Protein AF-A0A7H0LFC8-F1 (afdb_monomer)

Organism: NCBI:txid653931

Mean predicted aligned error: 14.19 Å

Solvent-accessible surface area (backbone atoms only — not comparable to full-atom values): 5884 Å² total; per-residue (Å²): 144,78,85,79,74,82,67,62,91,52,60,49,97,86,68,46,33,58,58,62,57,51,60,75,41,47,68,62,52,52,54,52,33,53,51,39,54,73,37,84,89,46,50,69,69,54,24,52,52,31,52,51,59,52,48,38,67,78,74,46,69,83,77,84,80,72,78,71,70,98,61,77,78,70,42,67,67,56,53,50,49,53,51,51,48,52,66,72,69,51,83,74,135

pLDDT: mean 81.32, std 16.07, range [40.59, 98.25]

Sequence (93 aa):
MTSKRARSRRTTADGRTIADIAIGHTEKALGALTAIIDRTESSDAAKVSAATAILDRAWGRPGQFLDEPDGEEDDLATLLAAARQRVLQGREP

Structure (mmCIF, N/CA/C/O backbone):
data_AF-A0A7H0LFC8-F1
#
_entry.id   AF-A0A7H0LFC8-F1
#
loop_
_atom_site.group_PDB
_atom_site.id
_atom_site.type_symbol
_atom_site.label_atom_id
_atom_site.label_alt_id
_atom_site.label_comp_id
_atom_site.label_asym_id
_atom_site.label_entity_id
_atom_site.label_seq_id
_atom_site.pdbx_PDB_ins_code
_atom_site.Cartn_x
_atom_site.Cartn_y
_atom_site.Cartn_z
_atom_site.occupancy
_atom_site.B_iso_or_equiv
_atom_site.auth_seq_id
_atom_site.auth_comp_id
_atom_site.auth_asym_id
_atom_site.auth_atom_id
_atom_site.pdbx_PDB_model_num
ATOM 1 N N . MET A 1 1 ? 14.748 -3.249 -28.983 1.00 45.56 1 MET A N 1
ATOM 2 C CA . MET A 1 1 ? 13.613 -2.920 -28.091 1.00 45.56 1 MET A CA 1
ATOM 3 C C . MET A 1 1 ? 13.558 -3.918 -26.943 1.00 45.56 1 MET A C 1
ATOM 5 O O . MET A 1 1 ? 13.073 -5.022 -27.136 1.00 45.56 1 MET A O 1
ATOM 9 N N . THR A 1 2 ? 14.087 -3.566 -25.769 1.00 41.44 2 THR A N 1
ATOM 10 C CA . THR A 1 2 ? 13.648 -4.105 -24.463 1.00 41.44 2 THR A CA 1
ATOM 11 C C . THR A 1 2 ? 14.315 -3.262 -23.380 1.00 41.44 2 THR A C 1
ATOM 13 O O . THR A 1 2 ? 15.493 -3.427 -23.075 1.00 41.44 2 THR A O 1
ATOM 16 N N . SER A 1 3 ? 13.580 -2.278 -22.858 1.00 40.59 3 SER A N 1
ATOM 17 C CA . SER A 1 3 ? 14.033 -1.463 -21.731 1.00 40.59 3 SER A CA 1
ATOM 18 C C . SER A 1 3 ? 14.255 -2.377 -20.524 1.00 40.59 3 SER A C 1
ATOM 20 O O . SER A 1 3 ? 13.343 -3.066 -20.058 1.00 40.59 3 SER A O 1
ATOM 22 N N . LYS A 1 4 ? 15.506 -2.430 -20.064 1.00 43.09 4 LYS A N 1
ATOM 23 C CA . LYS A 1 4 ? 15.968 -3.200 -18.911 1.00 43.09 4 LYS A CA 1
ATOM 24 C C . LYS A 1 4 ? 15.305 -2.626 -17.659 1.00 43.09 4 LYS A C 1
ATOM 26 O O . LYS A 1 4 ? 15.816 -1.680 -17.068 1.00 43.09 4 LYS A O 1
ATOM 31 N N . ARG A 1 5 ? 14.160 -3.187 -17.253 1.00 54.62 5 ARG A N 1
ATOM 32 C CA . ARG A 1 5 ? 13.519 -2.850 -15.973 1.00 54.62 5 ARG A CA 1
ATOM 33 C C . ARG A 1 5 ? 14.555 -3.007 -14.860 1.00 54.62 5 ARG A C 1
ATOM 35 O O . ARG A 1 5 ? 15.135 -4.082 -14.692 1.00 54.62 5 ARG A O 1
ATOM 42 N N . ALA A 1 6 ? 14.805 -1.925 -14.129 1.00 55.19 6 ALA A N 1
ATOM 43 C CA . ALA A 1 6 ? 15.736 -1.894 -13.014 1.00 55.19 6 ALA A CA 1
ATOM 44 C C . ALA A 1 6 ? 15.200 -2.777 -11.874 1.00 55.19 6 ALA A C 1
ATOM 46 O O . ALA A 1 6 ? 14.474 -2.314 -10.997 1.00 55.19 6 ALA A O 1
ATOM 47 N N . ARG A 1 7 ? 15.518 -4.078 -11.898 1.00 58.69 7 ARG A N 1
ATOM 48 C CA . ARG A 1 7 ? 15.305 -4.953 -10.740 1.00 58.69 7 ARG A CA 1
ATOM 49 C C . ARG A 1 7 ? 16.139 -4.425 -9.572 1.00 58.69 7 ARG A C 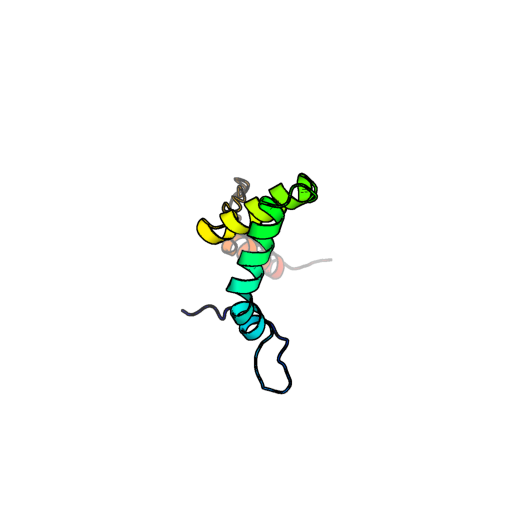1
ATOM 51 O O . ARG A 1 7 ? 17.259 -3.953 -9.770 1.00 58.69 7 ARG A O 1
ATOM 58 N N . SER A 1 8 ? 15.572 -4.477 -8.368 1.00 61.09 8 SER A N 1
ATOM 59 C CA . SER A 1 8 ? 16.228 -4.001 -7.147 1.00 61.09 8 SER A CA 1
ATOM 60 C C . SER A 1 8 ? 17.637 -4.593 -7.022 1.00 61.09 8 SER A C 1
ATOM 62 O O . SER A 1 8 ? 17.808 -5.806 -7.101 1.00 61.09 8 SER A O 1
ATOM 64 N N . ARG A 1 9 ? 18.646 -3.731 -6.824 1.00 62.41 9 ARG A N 1
ATOM 65 C CA . ARG A 1 9 ? 20.077 -4.099 -6.759 1.00 62.41 9 ARG A CA 1
ATOM 66 C C . ARG A 1 9 ? 20.458 -4.931 -5.529 1.00 62.41 9 ARG A C 1
ATOM 68 O O . ARG A 1 9 ? 21.610 -5.324 -5.402 1.00 62.41 9 ARG A O 1
ATOM 75 N N . ARG A 1 10 ? 19.528 -5.149 -4.596 1.00 74.75 10 ARG A N 1
ATOM 76 C CA . ARG A 1 10 ? 19.776 -5.919 -3.376 1.00 74.75 10 ARG A CA 1
ATOM 77 C C . ARG A 1 10 ? 19.326 -7.363 -3.583 1.00 74.75 10 ARG A C 1
ATOM 79 O O . ARG A 1 10 ? 18.147 -7.623 -3.829 1.00 74.75 10 ARG A O 1
ATOM 86 N N . THR A 1 11 ? 20.284 -8.275 -3.484 1.00 84.38 11 THR A N 1
ATOM 87 C CA . THR A 1 11 ? 20.106 -9.730 -3.542 1.00 84.38 11 THR A CA 1
ATOM 88 C C . THR A 1 11 ? 20.447 -10.337 -2.184 1.00 84.38 11 THR A C 1
ATOM 90 O O . THR A 1 11 ? 21.326 -9.830 -1.487 1.00 84.38 11 THR A O 1
ATOM 93 N N . THR A 1 12 ? 19.748 -11.397 -1.782 1.00 83.38 12 THR A N 1
ATOM 94 C CA . THR A 1 12 ? 20.078 -12.167 -0.573 1.00 83.38 12 THR A CA 1
ATOM 95 C C . THR A 1 12 ? 21.191 -13.179 -0.847 1.00 83.38 12 THR A C 1
ATOM 97 O O . THR A 1 12 ? 21.584 -13.376 -1.997 1.00 83.38 12 THR A O 1
ATOM 100 N N . ALA A 1 13 ? 21.695 -13.834 0.207 1.00 82.12 13 ALA A N 1
ATOM 101 C CA . ALA A 1 13 ? 22.698 -14.898 0.090 1.00 82.12 13 ALA A CA 1
ATOM 102 C C . ALA A 1 13 ? 22.239 -16.048 -0.830 1.00 82.12 13 ALA A C 1
ATOM 104 O O . ALA A 1 13 ? 23.050 -16.610 -1.557 1.00 82.12 13 ALA A O 1
ATOM 105 N N . ASP A 1 14 ? 20.929 -16.317 -0.878 1.00 85.56 14 ASP A N 1
ATOM 106 C CA . ASP A 1 14 ? 20.322 -17.345 -1.737 1.00 85.56 14 ASP A CA 1
ATOM 107 C C . ASP A 1 14 ? 20.107 -16.881 -3.196 1.00 85.56 14 ASP A C 1
ATOM 109 O O . ASP A 1 14 ? 19.409 -17.540 -3.964 1.00 85.56 14 ASP A O 1
ATOM 113 N N . GLY A 1 15 ? 20.605 -15.699 -3.579 1.00 86.31 15 GLY A N 1
ATOM 114 C CA . GLY A 1 15 ? 20.508 -15.158 -4.942 1.00 86.31 15 GLY A CA 1
ATOM 115 C C . GLY A 1 15 ? 19.154 -14.545 -5.328 1.00 86.31 15 GLY A C 1
ATOM 116 O O . GLY A 1 15 ? 19.029 -13.983 -6.417 1.00 86.31 15 GLY A O 1
ATOM 117 N N . ARG A 1 16 ? 18.143 -14.587 -4.450 1.00 88.75 16 ARG A N 1
ATOM 118 C CA . ARG A 1 16 ? 16.841 -13.932 -4.673 1.00 88.75 16 ARG A CA 1
ATOM 119 C C . ARG A 1 16 ? 16.969 -12.418 -4.550 1.00 88.75 16 ARG A C 1
ATOM 121 O O . ARG A 1 16 ? 17.656 -11.915 -3.660 1.00 88.75 16 ARG A O 1
ATOM 128 N N . THR A 1 17 ? 16.277 -11.668 -5.404 1.00 91.81 17 THR A N 1
ATOM 129 C CA . THR A 1 17 ? 16.176 -10.215 -5.231 1.00 91.81 17 THR A CA 1
ATOM 130 C C . THR A 1 17 ? 15.180 -9.888 -4.118 1.00 91.81 17 THR A C 1
ATOM 132 O O . THR A 1 17 ? 14.253 -10.651 -3.842 1.00 91.81 17 THR A O 1
ATOM 135 N N . ILE A 1 18 ? 15.312 -8.710 -3.504 1.00 87.81 18 ILE A N 1
ATOM 136 C CA . ILE A 1 18 ? 14.291 -8.208 -2.566 1.00 87.81 18 ILE A CA 1
ATOM 137 C C . ILE A 1 18 ? 12.899 -8.153 -3.220 1.00 87.81 18 ILE A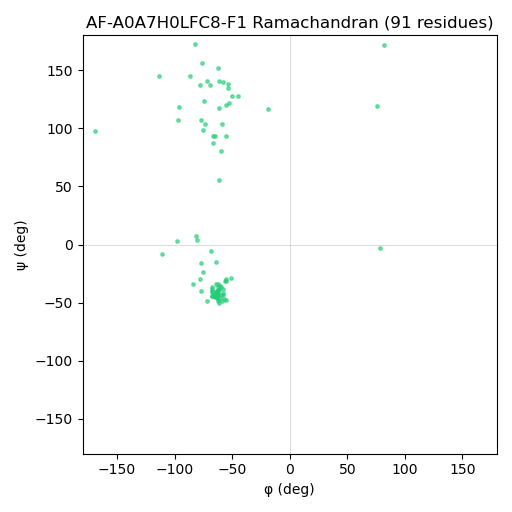 C 1
ATOM 139 O O . ILE A 1 18 ? 11.899 -8.366 -2.541 1.00 87.81 18 ILE A O 1
ATOM 143 N N . ALA A 1 19 ? 12.828 -7.912 -4.533 1.00 87.81 19 ALA A N 1
ATOM 144 C CA . ALA A 1 19 ? 11.562 -7.907 -5.260 1.00 87.81 19 ALA A CA 1
ATOM 145 C C . ALA A 1 19 ? 10.914 -9.301 -5.288 1.00 87.81 19 ALA A C 1
ATOM 147 O O . ALA A 1 19 ? 9.719 -9.411 -5.031 1.00 87.81 19 ALA A O 1
ATOM 148 N N . ASP A 1 20 ? 11.701 -10.357 -5.514 1.00 89.88 20 ASP A N 1
ATOM 149 C CA . ASP A 1 20 ? 11.201 -11.740 -5.525 1.00 89.88 20 ASP A CA 1
ATOM 150 C C . ASP A 1 20 ? 10.630 -12.132 -4.155 1.00 89.88 20 ASP A C 1
ATOM 152 O O . ASP A 1 20 ? 9.576 -12.757 -4.059 1.00 89.88 20 ASP A O 1
ATOM 156 N N . ILE A 1 21 ? 11.296 -11.706 -3.078 1.00 90.75 21 ILE A N 1
ATOM 157 C CA . ILE A 1 21 ? 10.829 -11.935 -1.705 1.00 90.75 21 ILE A CA 1
ATOM 158 C C . ILE A 1 21 ? 9.542 -11.146 -1.433 1.00 90.75 21 ILE A C 1
ATOM 160 O O . ILE A 1 21 ? 8.593 -11.691 -0.872 1.00 90.75 21 ILE A O 1
ATOM 164 N N . ALA A 1 22 ? 9.479 -9.880 -1.852 1.00 90.12 22 ALA A N 1
ATOM 165 C CA . ALA A 1 22 ? 8.302 -9.037 -1.659 1.00 90.12 22 ALA A CA 1
ATOM 166 C C . ALA A 1 22 ? 7.063 -9.583 -2.390 1.00 90.12 22 ALA A C 1
ATOM 168 O O . ALA A 1 22 ? 5.973 -9.567 -1.820 1.00 90.12 22 ALA A O 1
ATOM 169 N N . ILE A 1 23 ? 7.229 -10.119 -3.606 1.00 90.38 23 ILE A N 1
ATOM 170 C CA . ILE A 1 23 ? 6.143 -10.757 -4.367 1.00 90.38 23 ILE A CA 1
ATOM 171 C C . ILE A 1 23 ? 5.529 -11.916 -3.570 1.00 90.38 23 ILE A C 1
ATOM 173 O O . ILE A 1 23 ? 4.304 -12.011 -3.488 1.00 90.38 23 ILE A O 1
ATOM 177 N N . GLY A 1 24 ? 6.352 -12.734 -2.905 1.00 93.62 24 GLY A N 1
ATOM 178 C CA . GLY A 1 24 ? 5.879 -13.838 -2.061 1.00 93.62 24 GLY A CA 1
ATOM 179 C C . GLY A 1 24 ? 5.069 -13.404 -0.831 1.00 93.62 24 GLY A C 1
ATOM 180 O O . GLY A 1 24 ? 4.366 -14.218 -0.240 1.00 93.62 24 GLY A O 1
ATOM 181 N N . HIS A 1 25 ? 5.117 -12.126 -0.447 1.00 94.75 25 HIS A N 1
ATOM 182 C CA . HIS A 1 25 ? 4.335 -11.579 0.665 1.00 94.75 25 HIS A CA 1
ATOM 183 C C . HIS A 1 25 ? 3.051 -10.867 0.233 1.00 94.75 25 HIS A C 1
ATOM 185 O O . HIS A 1 25 ? 2.342 -10.346 1.094 1.00 94.75 25 HIS A O 1
ATOM 191 N N . THR A 1 26 ? 2.728 -10.851 -1.063 1.00 93.62 26 THR A N 1
ATOM 192 C CA . THR A 1 26 ? 1.587 -10.091 -1.596 1.00 93.62 26 THR A CA 1
ATOM 193 C C . THR A 1 26 ? 0.270 -10.455 -0.911 1.00 93.62 26 THR A C 1
ATOM 195 O O . THR A 1 26 ? -0.434 -9.560 -0.451 1.00 93.62 26 THR A O 1
ATOM 198 N N . GLU A 1 27 ? -0.037 -11.747 -0.763 1.00 95.38 27 GLU A N 1
ATOM 199 C CA . GLU A 1 27 ? -1.277 -12.201 -0.112 1.00 95.38 27 GLU A CA 1
ATOM 200 C C . GLU A 1 27 ? -1.349 -11.777 1.358 1.00 95.38 27 GLU A C 1
ATOM 202 O O . GLU A 1 27 ? -2.356 -11.234 1.810 1.00 95.38 27 GLU A O 1
ATOM 207 N N . LYS A 1 28 ? -0.249 -11.947 2.103 1.00 97.31 28 LYS A N 1
ATOM 208 C CA . LYS A 1 28 ? -0.168 -11.528 3.508 1.00 97.31 28 LYS A CA 1
ATOM 209 C C . LYS A 1 28 ? -0.323 -10.014 3.655 1.00 97.31 28 LYS A C 1
ATOM 211 O O . LYS A 1 28 ? -0.978 -9.554 4.586 1.00 97.31 28 LYS A O 1
ATOM 216 N N . ALA A 1 29 ? 0.279 -9.243 2.752 1.00 96.00 29 ALA A N 1
ATOM 217 C CA . ALA A 1 29 ? 0.158 -7.793 2.741 1.00 96.00 29 ALA A CA 1
ATOM 218 C C . ALA A 1 29 ? -1.284 -7.359 2.441 1.00 96.00 29 ALA A C 1
ATOM 220 O O . ALA A 1 29 ? -1.808 -6.505 3.148 1.00 96.00 29 ALA A O 1
ATOM 221 N N . LEU A 1 30 ? -1.944 -7.979 1.458 1.00 95.94 30 LEU A N 1
ATOM 222 C CA . LEU A 1 30 ? -3.357 -7.731 1.152 1.00 95.94 30 LEU A CA 1
ATOM 223 C C . LEU A 1 30 ? -4.254 -8.029 2.356 1.00 95.94 30 LEU A C 1
ATOM 225 O O . LEU A 1 30 ? -5.037 -7.166 2.738 1.00 95.94 30 LEU A O 1
ATOM 229 N N . GLY A 1 31 ? -4.078 -9.188 3.000 1.00 97.44 31 GLY A N 1
ATOM 230 C CA . GLY A 1 31 ? -4.830 -9.551 4.204 1.00 97.44 31 GLY A CA 1
ATOM 231 C C . GLY A 1 31 ? -4.614 -8.586 5.374 1.00 97.44 31 GLY A C 1
ATOM 232 O O . GLY A 1 31 ? -5.543 -8.291 6.121 1.00 97.44 31 GLY A O 1
ATOM 233 N N . ALA A 1 32 ? -3.401 -8.048 5.528 1.00 97.62 32 ALA A N 1
ATOM 234 C CA . ALA A 1 32 ? -3.129 -7.027 6.536 1.00 97.62 32 ALA A CA 1
ATOM 235 C C . ALA A 1 32 ? -3.842 -5.699 6.227 1.00 97.62 32 ALA A C 1
ATOM 237 O O . ALA A 1 32 ? -4.358 -5.062 7.142 1.00 97.62 32 ALA A O 1
ATOM 238 N N . LEU A 1 33 ? -3.896 -5.285 4.956 1.00 97.00 33 LEU A N 1
ATOM 239 C CA . LEU A 1 33 ? -4.577 -4.055 4.545 1.00 97.00 33 LEU A CA 1
ATOM 240 C C . LEU A 1 33 ? -6.096 -4.153 4.731 1.00 97.00 33 LEU A C 1
ATOM 242 O O . LEU A 1 33 ? -6.685 -3.228 5.285 1.00 97.00 33 LEU A O 1
ATOM 246 N N . THR A 1 34 ? -6.728 -5.265 4.343 1.00 97.69 34 THR A N 1
ATOM 247 C CA . THR A 1 34 ? -8.164 -5.477 4.602 1.00 97.69 34 THR A CA 1
ATOM 248 C C . THR A 1 34 ? -8.461 -5.534 6.095 1.00 97.69 34 THR A C 1
ATOM 250 O O . THR A 1 34 ? -9.379 -4.863 6.553 1.00 97.69 34 THR A O 1
ATOM 253 N N . ALA A 1 35 ? -7.618 -6.203 6.886 1.00 98.00 35 ALA A N 1
ATOM 254 C CA . ALA A 1 35 ? -7.775 -6.204 8.338 1.00 98.00 35 ALA A CA 1
ATOM 255 C C . ALA A 1 35 ? -7.706 -4.791 8.947 1.00 98.00 35 ALA A C 1
ATOM 257 O O . ALA A 1 35 ? -8.429 -4.512 9.898 1.00 98.00 35 ALA A O 1
ATOM 258 N N . ILE A 1 36 ? -6.864 -3.888 8.426 1.00 98.12 36 ILE A N 1
ATOM 259 C CA . ILE A 1 36 ? -6.815 -2.487 8.886 1.00 98.12 36 ILE A CA 1
ATOM 260 C C . ILE A 1 36 ? -8.138 -1.768 8.607 1.00 98.12 36 ILE A C 1
ATOM 262 O O . ILE A 1 36 ? -8.592 -1.016 9.470 1.00 98.12 36 ILE A O 1
ATOM 266 N N . ILE A 1 37 ? -8.742 -2.002 7.437 1.00 97.69 37 ILE A N 1
ATOM 267 C CA . ILE A 1 37 ? -10.025 -1.407 7.031 1.00 97.69 37 ILE A CA 1
ATOM 268 C C . ILE A 1 37 ? -11.158 -1.874 7.956 1.00 97.69 37 ILE A C 1
ATOM 270 O O . ILE A 1 37 ? -11.930 -1.041 8.429 1.00 97.69 37 ILE A O 1
ATOM 274 N N . ASP A 1 38 ? -11.212 -3.173 8.262 1.00 97.38 38 ASP A N 1
ATOM 275 C CA . ASP A 1 38 ? -12.299 -3.786 9.041 1.00 97.38 38 ASP A CA 1
ATOM 276 C C . ASP A 1 38 ? -12.218 -3.490 10.550 1.00 97.38 38 ASP A C 1
ATOM 278 O O . ASP A 1 38 ? -13.217 -3.544 11.269 1.00 97.38 38 ASP A O 1
ATOM 282 N N . ARG A 1 39 ? -11.023 -3.176 11.054 1.00 97.12 39 ARG A N 1
ATOM 283 C CA . ARG A 1 39 ? -10.767 -2.923 12.476 1.00 97.12 39 ARG A CA 1
ATOM 284 C 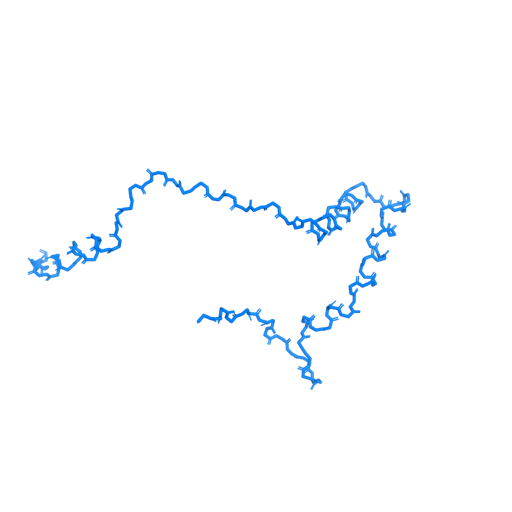C . ARG A 1 39 ? -11.298 -1.571 12.931 1.00 97.12 39 ARG A C 1
ATOM 286 O O . ARG A 1 39 ? -10.878 -0.518 12.447 1.00 97.12 39 ARG A O 1
ATOM 293 N N . THR A 1 40 ? -12.156 -1.581 13.945 1.00 94.25 40 THR A N 1
ATOM 294 C CA . THR A 1 40 ? -12.716 -0.360 14.541 1.00 94.25 40 THR A CA 1
ATOM 295 C C . THR A 1 40 ? -11.654 0.520 15.196 1.00 94.25 40 THR A C 1
ATOM 297 O O . THR A 1 40 ? -11.762 1.740 15.128 1.00 94.25 40 THR A O 1
ATOM 300 N N . GLU A 1 41 ? -10.617 -0.087 15.773 1.00 96.69 41 GLU A N 1
ATOM 301 C CA . GLU A 1 41 ? -9.532 0.578 16.499 1.00 96.69 41 GLU A CA 1
ATOM 302 C C . GLU A 1 41 ? -8.494 1.252 15.592 1.00 96.69 41 GLU A C 1
ATOM 304 O O . GLU A 1 41 ? -7.702 2.072 16.060 1.00 96.69 41 GLU A O 1
ATOM 309 N N . SER A 1 42 ? -8.480 0.918 14.299 1.00 96.38 42 SER A N 1
ATOM 310 C CA . SER A 1 42 ? -7.594 1.566 13.335 1.00 96.38 42 SER A CA 1
ATOM 311 C C . SER A 1 42 ? -8.027 3.014 13.118 1.00 96.38 42 SER A C 1
ATOM 313 O O . SER A 1 42 ? -9.216 3.294 12.944 1.00 96.38 42 SER A O 1
ATOM 315 N N . SER A 1 43 ? -7.061 3.934 13.069 1.00 98.06 43 SER A N 1
ATOM 316 C CA . SER A 1 43 ? -7.347 5.337 12.767 1.00 98.06 43 SER A CA 1
ATOM 317 C C . SER A 1 43 ? -7.933 5.502 11.365 1.00 98.06 43 SER A C 1
ATOM 319 O O . SER A 1 43 ? -7.611 4.744 10.444 1.00 98.06 43 SER A O 1
ATOM 321 N N . ASP A 1 44 ? -8.745 6.539 11.175 1.00 97.62 44 ASP A N 1
ATOM 322 C CA . ASP A 1 44 ? -9.365 6.825 9.877 1.00 97.62 44 ASP A CA 1
ATOM 323 C C . ASP A 1 44 ? -8.312 7.024 8.780 1.00 97.62 44 ASP A C 1
ATOM 325 O O . ASP A 1 44 ? -8.444 6.498 7.676 1.00 97.62 44 ASP A O 1
ATOM 329 N N . ALA A 1 45 ? -7.197 7.682 9.110 1.00 97.94 45 ALA A N 1
ATOM 330 C CA . ALA A 1 45 ? -6.068 7.842 8.198 1.00 97.94 45 ALA A CA 1
ATOM 331 C C . ALA A 1 45 ? -5.442 6.496 7.783 1.00 97.94 45 ALA A C 1
ATOM 333 O O . ALA A 1 45 ? -5.085 6.318 6.617 1.00 97.94 45 ALA A O 1
ATOM 334 N N . ALA A 1 46 ? -5.325 5.532 8.706 1.00 97.75 46 ALA A N 1
ATOM 335 C CA . ALA A 1 46 ? -4.803 4.203 8.394 1.00 97.75 46 ALA A CA 1
ATOM 336 C C . ALA A 1 46 ? -5.755 3.424 7.474 1.00 97.75 46 ALA A C 1
ATOM 338 O O . ALA A 1 46 ? -5.297 2.804 6.514 1.00 97.75 46 ALA A O 1
ATOM 339 N N . LYS A 1 47 ? -7.068 3.512 7.718 1.00 98.25 47 LYS A N 1
ATOM 340 C CA . LYS A 1 47 ? -8.103 2.894 6.873 1.00 98.25 47 LYS A CA 1
ATOM 341 C C . LYS A 1 47 ? -8.092 3.466 5.457 1.00 98.25 47 LYS A C 1
ATOM 343 O O . LYS A 1 47 ? -8.035 2.702 4.498 1.00 98.25 47 LYS A O 1
ATOM 348 N N . VAL A 1 48 ? -8.071 4.795 5.323 1.00 97.56 48 VAL A N 1
ATOM 349 C CA . VAL A 1 48 ? -7.991 5.477 4.019 1.00 97.56 48 VAL A CA 1
ATOM 350 C C . VAL A 1 48 ? -6.708 5.091 3.286 1.00 97.56 48 VAL A C 1
ATOM 352 O O . VAL A 1 48 ? -6.755 4.733 2.113 1.00 97.56 48 VAL A O 1
ATOM 355 N N . SER A 1 49 ? -5.566 5.096 3.979 1.00 97.25 49 SER A N 1
ATOM 356 C CA . SER A 1 49 ? -4.283 4.690 3.396 1.00 97.25 49 SER A CA 1
ATOM 357 C C . SER A 1 49 ? -4.313 3.240 2.897 1.00 97.25 49 SER A C 1
ATOM 359 O O . SER A 1 49 ? -3.879 2.959 1.777 1.00 97.25 49 SER A O 1
ATOM 361 N N . ALA A 1 50 ? -4.885 2.323 3.684 1.00 97.38 50 ALA A N 1
ATOM 362 C CA . ALA A 1 50 ? -5.022 0.924 3.301 1.00 97.38 50 ALA A CA 1
ATOM 363 C C . ALA A 1 50 ? -5.955 0.738 2.095 1.00 97.38 50 ALA A C 1
ATOM 365 O O . ALA A 1 50 ? -5.598 0.025 1.155 1.00 97.38 50 ALA A O 1
ATOM 366 N N . ALA A 1 51 ? -7.101 1.421 2.081 1.00 96.44 51 ALA A N 1
ATOM 367 C CA . ALA A 1 51 ? -8.048 1.384 0.972 1.00 96.44 51 ALA A CA 1
ATOM 368 C C . ALA A 1 51 ? -7.421 1.910 -0.328 1.00 96.44 51 ALA A C 1
ATOM 370 O O . ALA A 1 51 ? -7.430 1.207 -1.340 1.00 96.44 51 ALA A O 1
ATOM 371 N N . THR A 1 52 ? -6.786 3.085 -0.294 1.00 95.62 52 THR A N 1
ATOM 372 C CA . THR A 1 52 ? -6.070 3.653 -1.449 1.00 95.62 52 THR A CA 1
ATOM 373 C C . THR A 1 52 ? -4.983 2.705 -1.949 1.00 95.62 52 THR A C 1
ATOM 375 O O . THR A 1 52 ? -4.878 2.459 -3.146 1.00 95.62 52 THR A O 1
ATOM 378 N N . ALA A 1 53 ? -4.210 2.095 -1.044 1.00 95.00 53 ALA A N 1
ATOM 379 C CA . ALA A 1 53 ? -3.162 1.150 -1.412 1.00 95.00 53 ALA A CA 1
ATOM 380 C C . ALA A 1 53 ? -3.698 -0.107 -2.130 1.00 95.00 53 ALA A C 1
ATOM 382 O O . ALA A 1 53 ? -2.999 -0.651 -2.991 1.00 95.00 53 ALA A O 1
ATOM 383 N N . ILE A 1 54 ? -4.896 -0.587 -1.785 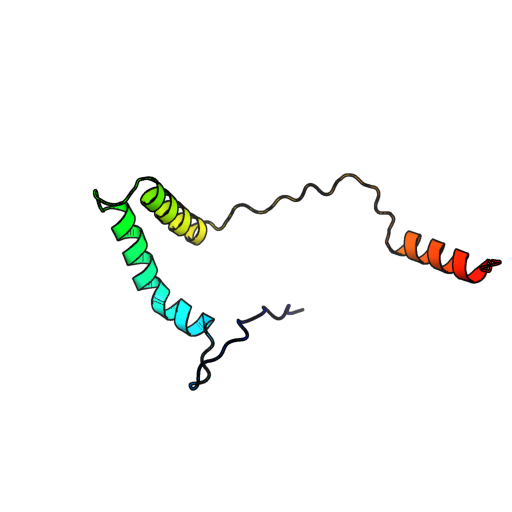1.00 94.69 54 ILE A N 1
ATOM 384 C CA . ILE A 1 54 ? -5.554 -1.701 -2.486 1.00 94.69 54 ILE A CA 1
ATOM 385 C C . ILE A 1 54 ? -6.035 -1.245 -3.869 1.00 94.69 54 ILE A C 1
ATOM 387 O O . ILE A 1 54 ? -5.742 -1.905 -4.867 1.00 94.69 54 ILE A O 1
ATOM 391 N N . LEU A 1 55 ? -6.727 -0.106 -3.942 1.00 94.00 55 LEU A N 1
ATOM 392 C CA . LEU A 1 55 ? -7.304 0.411 -5.187 1.00 94.00 55 LEU A CA 1
ATOM 393 C C . LEU A 1 55 ? -6.229 0.752 -6.227 1.00 94.00 55 LEU A C 1
ATOM 395 O O . LEU A 1 55 ? -6.342 0.318 -7.373 1.00 94.00 55 LEU A O 1
ATOM 399 N N . ASP A 1 56 ? -5.146 1.410 -5.805 1.00 92.25 56 ASP A N 1
ATOM 400 C CA . ASP A 1 56 ? -3.979 1.729 -6.641 1.00 92.25 56 ASP A CA 1
ATOM 401 C C . ASP A 1 56 ? -3.371 0.479 -7.303 1.00 92.25 56 ASP A C 1
ATOM 403 O O . ASP A 1 56 ? -2.760 0.565 -8.367 1.00 92.25 56 ASP A O 1
ATOM 407 N N . ARG A 1 57 ? -3.489 -0.696 -6.668 1.00 88.75 57 ARG A N 1
ATOM 408 C CA . ARG A 1 57 ? -2.961 -1.961 -7.205 1.00 88.75 57 ARG A CA 1
ATOM 409 C C . ARG A 1 57 ? -3.914 -2.630 -8.188 1.00 88.75 57 ARG A C 1
ATOM 411 O O . ARG A 1 57 ? -3.438 -3.272 -9.117 1.00 88.75 57 ARG A O 1
ATOM 418 N N . ALA A 1 58 ? -5.223 -2.501 -7.978 1.00 89.19 58 ALA A N 1
ATOM 419 C CA . ALA A 1 58 ? -6.236 -3.088 -8.853 1.00 89.19 58 ALA A CA 1
ATOM 420 C C . ALA A 1 58 ? -6.418 -2.280 -10.146 1.00 89.19 58 ALA A C 1
ATOM 422 O O . ALA A 1 58 ? -6.554 -2.857 -11.221 1.00 89.19 58 ALA A O 1
ATOM 423 N N . TRP A 1 59 ? -6.385 -0.951 -10.035 1.00 89.00 59 TRP A N 1
ATOM 424 C CA . TRP A 1 59 ? -6.704 -0.035 -11.133 1.00 89.00 59 TRP A CA 1
ATOM 425 C C . TRP A 1 59 ? -5.492 0.745 -11.649 1.00 89.00 59 TRP A C 1
ATOM 427 O O . TRP A 1 59 ? -5.576 1.404 -12.683 1.00 89.00 59 TRP A O 1
ATOM 437 N N . GLY A 1 60 ? -4.352 0.641 -10.964 1.00 84.69 60 GLY A N 1
ATOM 438 C CA . GLY A 1 60 ? -3.192 1.487 -11.216 1.00 84.69 60 GLY A CA 1
ATOM 439 C C . GLY A 1 60 ? -3.313 2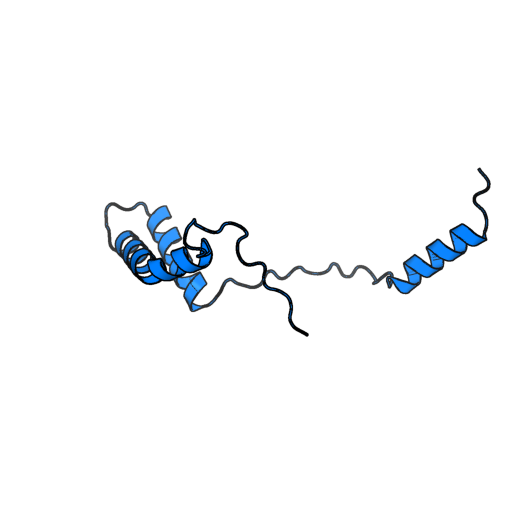.845 -10.523 1.00 84.69 60 GLY A C 1
ATOM 440 O O . GLY A 1 60 ? -4.353 3.206 -9.975 1.00 84.69 60 GLY A O 1
ATOM 441 N N . ARG A 1 61 ? -2.220 3.612 -10.551 1.00 80.44 61 ARG A N 1
ATOM 442 C CA . ARG A 1 61 ? -2.239 5.023 -10.153 1.00 80.44 61 ARG A CA 1
ATOM 443 C C . ARG A 1 61 ? -2.622 5.892 -11.345 1.00 80.44 61 ARG A C 1
ATOM 445 O O . ARG A 1 61 ? -2.195 5.572 -12.457 1.00 80.44 61 ARG A O 1
ATOM 452 N N . PRO A 1 62 ? -3.361 6.994 -11.128 1.00 79.56 62 PRO A N 1
ATOM 453 C CA . PRO A 1 62 ? -3.582 7.973 -12.182 1.00 79.56 62 PRO A CA 1
ATOM 454 C C . PRO A 1 62 ? -2.233 8.410 -12.761 1.00 79.56 62 PRO A C 1
ATOM 456 O O . PRO A 1 62 ? -1.271 8.637 -12.019 1.00 79.56 62 PRO A O 1
ATOM 459 N N . GLY A 1 63 ? -2.155 8.465 -14.092 1.00 79.44 63 GLY A N 1
ATOM 460 C CA . GLY A 1 63 ? -0.958 8.922 -14.787 1.00 79.44 63 GLY A CA 1
ATOM 461 C C . GLY A 1 63 ? -0.601 10.338 -14.344 1.00 79.44 63 GLY A C 1
ATOM 462 O O . GLY A 1 63 ? -1.484 11.169 -14.141 1.00 79.44 63 GLY A O 1
ATOM 463 N N . GLN A 1 64 ? 0.692 10.612 -14.171 1.00 81.81 64 GLN A N 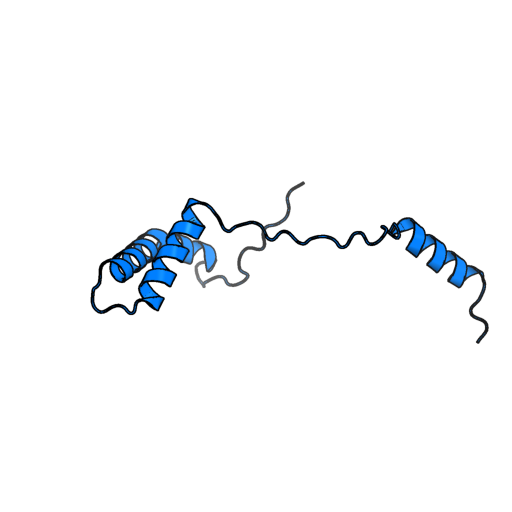1
ATOM 464 C CA . GLN A 1 64 ? 1.141 11.990 -14.021 1.00 81.81 64 GLN A CA 1
ATOM 465 C C . GLN A 1 64 ? 1.059 12.643 -15.396 1.00 81.81 64 GLN A C 1
ATOM 467 O O . GLN A 1 64 ? 1.887 12.369 -16.261 1.00 81.81 64 GLN A O 1
ATOM 472 N N . PHE A 1 65 ? 0.036 13.466 -15.596 1.00 77.94 65 PHE A N 1
ATOM 473 C CA . PHE A 1 65 ? 0.009 14.401 -16.707 1.00 77.94 65 PHE A CA 1
ATOM 474 C C . PHE A 1 65 ? 0.971 15.526 -16.337 1.00 77.94 65 PHE A C 1
ATOM 476 O O . PHE A 1 65 ? 0.675 16.365 -15.490 1.00 77.94 65 PHE A O 1
ATOM 483 N N . LEU A 1 66 ? 2.185 15.448 -16.873 1.00 79.12 66 LEU A N 1
ATOM 484 C CA . LEU A 1 66 ? 3.021 16.626 -16.995 1.00 79.12 66 LEU A CA 1
ATOM 485 C C . LEU A 1 66 ? 2.434 17.370 -18.184 1.00 79.12 66 LEU A C 1
ATOM 487 O O . LEU A 1 66 ? 2.554 16.889 -19.309 1.00 79.12 66 LEU A O 1
ATOM 491 N N . ASP A 1 67 ? 1.749 18.479 -17.921 1.00 66.75 67 ASP A N 1
ATOM 492 C CA . ASP A 1 67 ? 1.551 19.474 -18.963 1.00 66.75 67 ASP A CA 1
ATOM 493 C C . ASP A 1 67 ? 2.967 19.887 -19.376 1.00 66.75 67 ASP A C 1
ATOM 495 O O . ASP A 1 67 ? 3.683 20.543 -18.611 1.00 66.75 67 ASP A O 1
ATOM 499 N N . GLU A 1 68 ? 3.432 19.398 -20.528 1.00 64.38 68 GLU A N 1
ATOM 500 C CA . GLU A 1 68 ? 4.553 20.043 -21.193 1.00 64.38 68 GLU A CA 1
ATOM 501 C C . GLU A 1 68 ? 4.109 21.496 -21.359 1.00 64.38 68 GLU A C 1
ATOM 503 O O . GLU A 1 68 ? 3.040 21.729 -21.932 1.00 64.38 68 GLU A O 1
ATOM 508 N N . PRO A 1 69 ? 4.828 22.483 -20.787 1.00 58.50 69 PRO A N 1
ATOM 509 C CA . PRO A 1 69 ? 4.535 23.852 -21.156 1.00 58.50 69 PRO A CA 1
ATOM 510 C C . PRO A 1 69 ? 4.613 23.896 -22.681 1.00 58.50 69 PRO A C 1
ATOM 512 O O . PRO A 1 69 ? 5.528 23.291 -23.242 1.00 58.50 69 PRO A O 1
ATOM 515 N N . ASP A 1 70 ? 3.672 24.589 -23.325 1.00 57.03 70 ASP A N 1
ATOM 516 C CA . ASP A 1 70 ? 3.712 24.966 -24.743 1.00 57.03 70 ASP A CA 1
ATOM 517 C C . ASP A 1 70 ? 4.932 25.880 -25.011 1.00 57.03 70 ASP A C 1
ATOM 519 O O . ASP A 1 70 ? 4.822 27.035 -25.417 1.00 57.03 70 ASP A O 1
ATOM 523 N N . GLY A 1 71 ? 6.121 25.408 -24.661 1.00 54.50 71 GLY A N 1
ATOM 524 C CA . GLY A 1 71 ? 7.403 26.009 -24.906 1.00 54.50 71 GLY A CA 1
ATOM 525 C C . GLY A 1 71 ? 7.912 25.330 -26.148 1.00 54.50 71 GLY A C 1
ATOM 526 O O . GLY A 1 71 ? 8.235 24.146 -26.100 1.00 54.50 71 GLY A O 1
ATOM 527 N N . GLU A 1 72 ? 7.890 26.091 -27.239 1.00 61.97 72 GLU A N 1
ATOM 528 C CA . GLU A 1 72 ? 8.551 25.821 -28.508 1.00 61.97 72 GLU A CA 1
ATOM 529 C C . GLU A 1 72 ? 9.663 24.789 -28.311 1.00 61.97 72 GLU A C 1
ATOM 531 O O . GLU A 1 72 ? 10.610 25.034 -27.557 1.00 61.97 72 GLU A O 1
ATOM 536 N N . GLU A 1 73 ? 9.523 23.619 -28.944 1.00 58.31 73 GLU A N 1
ATOM 537 C CA . GLU A 1 73 ? 10.668 22.753 -29.170 1.00 58.31 73 GLU A CA 1
ATOM 538 C C . GLU A 1 73 ? 11.683 23.621 -29.915 1.00 58.31 73 GLU A C 1
ATOM 540 O O . GLU A 1 73 ? 11.672 23.734 -31.141 1.00 58.31 73 GLU A O 1
ATOM 545 N N . ASP A 1 74 ? 12.584 24.244 -29.165 1.00 59.75 74 ASP A N 1
ATOM 546 C CA . ASP A 1 74 ? 13.938 24.466 -29.609 1.00 59.75 74 ASP A CA 1
ATOM 547 C C . ASP A 1 74 ? 14.463 23.053 -29.865 1.00 59.75 74 ASP A C 1
ATOM 549 O O . ASP A 1 74 ? 15.073 22.416 -28.999 1.00 59.75 74 ASP A O 1
ATOM 553 N N . ASP A 1 75 ? 14.087 22.526 -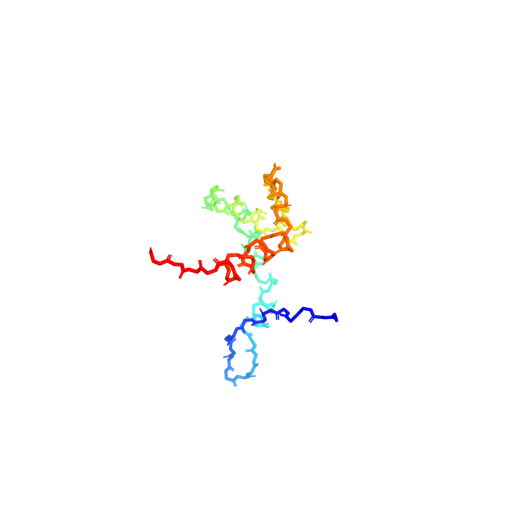31.040 1.00 70.50 75 ASP A N 1
ATOM 554 C CA . ASP A 1 75 ? 14.411 21.198 -31.519 1.00 70.50 75 ASP A CA 1
ATOM 555 C C . ASP A 1 75 ? 15.890 21.031 -31.210 1.00 70.50 75 ASP A C 1
ATOM 557 O O . ASP A 1 75 ? 16.704 21.922 -31.479 1.00 70.50 75 ASP A O 1
ATOM 561 N N . LEU A 1 76 ? 16.251 19.943 -30.542 1.00 73.00 76 LEU A N 1
ATOM 562 C CA . LEU A 1 76 ? 17.619 19.725 -30.092 1.00 73.00 76 LEU A CA 1
ATOM 563 C C . LEU A 1 76 ? 18.610 19.917 -31.257 1.00 73.00 76 LEU A C 1
ATOM 565 O O . LEU A 1 76 ? 19.741 20.362 -31.052 1.00 73.00 76 LEU A O 1
ATOM 569 N N . ALA A 1 77 ? 18.157 19.658 -32.489 1.00 73.31 77 ALA A N 1
ATOM 570 C CA . ALA A 1 77 ? 18.843 19.998 -33.728 1.00 73.31 77 ALA A CA 1
ATOM 571 C C . ALA A 1 77 ? 19.159 21.503 -33.881 1.00 73.31 77 ALA A C 1
ATOM 573 O O . ALA A 1 77 ? 20.298 21.853 -34.196 1.00 73.31 77 ALA A O 1
ATOM 574 N N . THR A 1 78 ?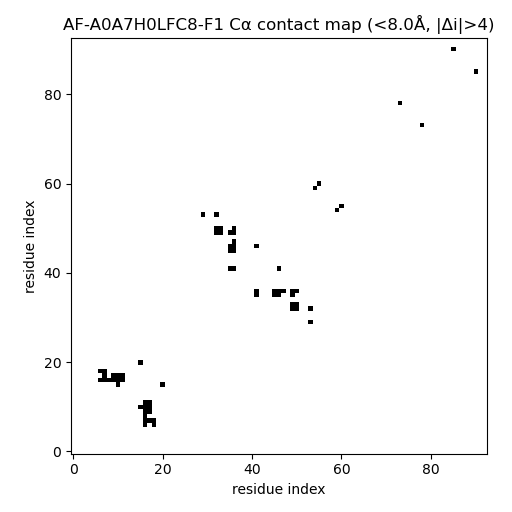 18.198 22.390 -33.621 1.00 79.88 78 THR A N 1
ATOM 575 C CA . THR A 1 78 ? 18.336 23.856 -33.614 1.00 79.88 78 THR A CA 1
ATOM 576 C C . THR A 1 78 ? 19.324 24.323 -32.545 1.00 79.88 78 THR A C 1
ATOM 578 O O . THR A 1 78 ? 20.249 25.083 -32.849 1.00 79.88 78 THR A O 1
ATOM 581 N N . L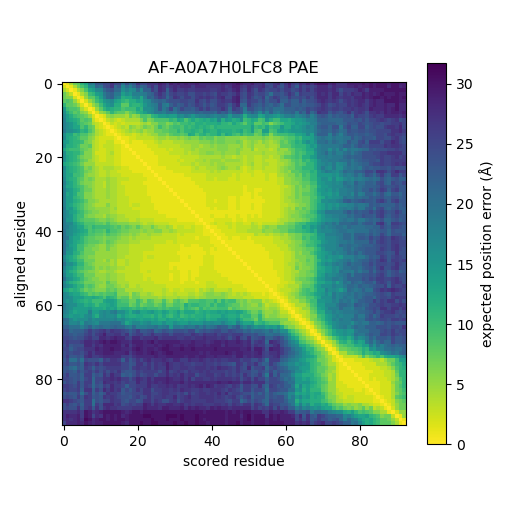EU A 1 79 ? 19.221 23.806 -31.314 1.00 80.69 79 LEU A N 1
ATOM 582 C CA . LEU A 1 79 ? 20.152 24.148 -30.228 1.00 80.69 79 LEU A CA 1
ATOM 583 C C . LEU A 1 79 ? 21.585 23.692 -30.528 1.00 80.69 79 LEU A C 1
ATOM 585 O O . LEU A 1 79 ? 22.545 24.442 -30.317 1.00 80.69 79 LEU A O 1
ATOM 589 N N . LEU A 1 80 ? 21.747 22.483 -31.070 1.00 83.62 80 LEU A N 1
ATOM 590 C CA . LEU A 1 80 ? 23.048 21.949 -31.471 1.00 83.62 80 LEU A CA 1
ATOM 591 C C . LEU A 1 80 ? 23.638 22.707 -32.669 1.00 83.62 80 LEU A C 1
ATOM 593 O O . LEU A 1 80 ? 24.849 22.945 -32.701 1.00 83.62 80 LEU A O 1
ATOM 597 N N . ALA A 1 81 ? 22.812 23.133 -33.628 1.00 82.50 81 ALA A N 1
ATOM 598 C CA . ALA A 1 81 ? 23.243 23.952 -34.758 1.00 82.50 81 ALA A CA 1
ATOM 599 C C . ALA A 1 81 ? 23.742 25.333 -34.301 1.00 82.50 81 ALA A C 1
ATOM 601 O O . ALA A 1 81 ? 24.832 25.755 -34.702 1.00 82.50 81 ALA A O 1
ATOM 602 N N . ALA A 1 82 ? 23.011 25.993 -33.399 1.00 82.44 82 ALA A N 1
ATOM 603 C CA . ALA A 1 82 ? 23.416 27.269 -32.814 1.00 82.44 82 ALA A CA 1
ATOM 604 C C . ALA A 1 82 ? 24.699 27.137 -31.971 1.00 82.44 82 ALA A C 1
ATOM 606 O O . ALA A 1 82 ? 25.593 27.983 -32.047 1.00 82.44 82 ALA A O 1
ATOM 607 N N . ALA A 1 83 ? 24.838 26.059 -31.191 1.00 82.81 83 ALA A N 1
ATOM 608 C CA . ALA A 1 83 ? 26.060 25.773 -30.439 1.00 82.81 83 ALA A CA 1
ATOM 609 C C . ALA A 1 83 ? 27.266 25.551 -31.367 1.00 82.81 83 ALA A C 1
ATOM 611 O O . ALA A 1 83 ? 28.342 26.105 -31.133 1.00 82.81 83 ALA A O 1
ATOM 612 N N . ARG A 1 84 ? 27.083 24.806 -32.465 1.00 82.31 84 ARG A N 1
ATOM 613 C CA . ARG A 1 84 ? 28.124 24.583 -33.476 1.00 82.31 84 ARG A CA 1
ATOM 614 C C . ARG A 1 84 ? 28.537 25.883 -34.166 1.00 82.31 84 ARG A C 1
ATOM 616 O O . ARG A 1 84 ? 29.729 26.094 -34.374 1.00 82.31 84 ARG A O 1
ATOM 623 N N . GLN A 1 85 ? 27.590 26.769 -34.478 1.00 79.81 85 GLN A N 1
ATOM 624 C CA . GLN A 1 85 ? 27.900 28.085 -35.042 1.00 79.81 85 GLN A CA 1
ATOM 625 C C . GLN A 1 85 ? 28.721 28.952 -34.082 1.00 79.81 85 GLN A C 1
ATOM 627 O O . GLN A 1 85 ? 29.694 29.555 -34.522 1.00 79.81 85 GLN A O 1
ATOM 632 N N . ARG A 1 86 ? 28.413 28.959 -32.778 1.00 78.31 86 ARG A N 1
ATOM 633 C CA . ARG A 1 86 ? 29.209 29.694 -31.773 1.00 78.31 86 ARG A CA 1
ATOM 634 C C . ARG A 1 86 ? 30.646 29.182 -31.659 1.00 78.31 86 ARG A C 1
ATOM 636 O O . ARG A 1 86 ? 31.562 29.972 -31.476 1.00 78.31 86 ARG A O 1
ATOM 643 N N . VAL A 1 87 ? 30.853 27.872 -31.795 1.00 80.50 87 VAL A N 1
ATOM 644 C CA . VAL A 1 87 ? 32.201 27.278 -31.815 1.00 80.50 87 VAL A CA 1
ATOM 645 C C . VAL A 1 87 ? 32.973 27.692 -33.073 1.00 80.50 87 VAL A C 1
ATOM 647 O O . VAL A 1 87 ? 34.170 27.953 -32.994 1.00 80.50 87 VAL A O 1
ATOM 650 N N . LEU A 1 88 ? 32.299 27.781 -34.223 1.00 72.06 88 LEU A N 1
ATOM 651 C CA . LEU A 1 88 ? 32.918 28.153 -35.501 1.00 72.06 88 LEU A CA 1
ATOM 652 C C . LEU A 1 88 ? 33.164 29.659 -35.649 1.00 72.06 88 LEU A C 1
ATOM 654 O O . LEU A 1 88 ? 34.112 30.043 -36.325 1.00 72.06 88 LEU A O 1
ATOM 658 N N . GLN A 1 89 ? 32.338 30.502 -35.027 1.00 69.50 89 GLN A N 1
ATOM 659 C CA . GLN A 1 89 ? 32.496 31.960 -35.065 1.00 69.50 89 GLN A CA 1
ATOM 660 C C . GLN A 1 89 ? 33.543 32.501 -34.090 1.00 69.50 89 GLN A C 1
ATOM 662 O O . GLN A 1 89 ? 33.750 33.708 -34.046 1.00 69.50 89 GLN A O 1
ATOM 667 N N . GLY A 1 90 ? 34.250 31.619 -33.383 1.00 56.97 90 GLY A N 1
ATOM 668 C CA . GLY A 1 90 ? 35.353 32.007 -32.523 1.00 56.97 90 GLY A CA 1
ATOM 669 C C . GLY A 1 90 ? 34.859 32.627 -31.223 1.00 56.97 90 GLY A C 1
ATOM 670 O O . GLY A 1 90 ? 34.225 33.677 -31.180 1.00 56.97 90 GLY A O 1
ATOM 671 N N . ARG A 1 91 ? 35.211 31.973 -30.119 1.00 55.59 91 ARG A N 1
ATOM 672 C CA . ARG A 1 91 ? 35.379 32.677 -28.857 1.00 55.59 91 ARG A CA 1
ATOM 673 C C . ARG A 1 91 ? 36.589 33.595 -29.016 1.00 55.59 91 ARG A C 1
ATOM 675 O O . ARG A 1 91 ? 37.705 33.151 -28.773 1.00 55.59 91 ARG A O 1
ATOM 682 N N . GLU A 1 92 ? 36.358 34.839 -29.403 1.00 53.59 92 GLU A N 1
ATOM 683 C CA . GLU A 1 92 ? 37.244 35.906 -28.948 1.00 53.59 92 GLU A CA 1
ATOM 684 C C . GLU A 1 92 ? 36.854 36.247 -27.492 1.00 53.59 92 GLU A C 1
ATOM 686 O O . GLU A 1 92 ? 35.660 36.195 -27.169 1.00 53.59 92 GLU A O 1
ATOM 691 N N . PRO A 1 93 ? 37.834 36.452 -26.593 1.00 55.78 93 PRO A N 1
ATOM 692 C CA . PRO A 1 93 ? 37.607 36.729 -25.172 1.00 55.78 93 PRO A CA 1
ATOM 693 C C . PRO A 1 93 ? 36.836 38.028 -24.909 1.00 55.78 93 PRO A C 1
ATOM 695 O O . PRO A 1 93 ? 36.977 38.988 -25.699 1.00 55.78 93 PRO A O 1
#

Nearest PDB structures (foldseek):
  2dsa-assembly2_C  TM=5.877E-01  e=2.496E+00  Paraburkholderia xenovorans LB400

Foldseek 3Di:
DDPDPPQAPDADPVRHGPVNVVVVCVVVLLVVLVVLLPDPPRDPVSNVVSVCVVCCVVPNDPDPPPPPPPDPCCPVVVVVVVVVVDVVVDPDD

Radius of gyration: 25.09 Å; Cα contacts (8 Å, |Δi|>4): 35; chains: 1; bounding box: 50×54×52 Å

Secondary structure (DSSP, 8-state):
--------S-B-TTS-BHHHHHHHTHHHHHHHHHHHHH-TTS-HHHHHHHHHHHHHHHH-PPP------------HHHHHHHHHHHHHT----